Protein AF-S8F7Q8-F1 (afdb_monomer_lite)

Secondary structure (DSSP, 8-state):
--PPPPPHHHHHHHHHHHHHTT---STTSHHHHHHHHHHHHH-SS-----------

Radius of gyration: 12.49 Å; chains: 1; bounding box: 41×19×32 Å

Structure (mmCIF, N/CA/C/O backbone):
data_AF-S8F7Q8-F1
#
_entry.id   AF-S8F7Q8-F1
#
loop_
_atom_site.group_PDB
_atom_site.id
_atom_site.type_symbol
_atom_site.label_atom_id
_atom_site.label_alt_id
_atom_site.label_comp_id
_atom_site.label_asym_id
_atom_site.label_entity_id
_atom_site.label_seq_id
_atom_site.pdbx_PDB_ins_code
_atom_site.Cartn_x
_atom_site.Cartn_y
_atom_site.Cartn_z
_atom_site.occupancy
_atom_site.B_iso_or_equiv
_atom_site.auth_seq_id
_atom_site.auth_comp_id
_atom_site.auth_asym_id
_atom_site.auth_atom_id
_atom_site.pdbx_PDB_model_num
ATOM 1 N N . ALA A 1 1 ? 19.574 12.778 -3.511 1.00 42.12 1 ALA A N 1
ATOM 2 C CA . ALA A 1 1 ? 18.883 11.794 -2.654 1.00 42.12 1 ALA A CA 1
ATOM 3 C C . ALA A 1 1 ? 18.442 10.610 -3.509 1.00 42.12 1 ALA A C 1
ATOM 5 O O . ALA A 1 1 ? 17.498 10.739 -4.280 1.00 42.12 1 ALA A O 1
ATOM 6 N N . SER A 1 2 ? 19.137 9.476 -3.426 1.00 52.31 2 SER A N 1
ATOM 7 C CA . SER A 1 2 ? 18.683 8.204 -3.998 1.00 52.31 2 SER A CA 1
ATOM 8 C C . SER A 1 2 ? 17.568 7.644 -3.113 1.00 52.31 2 SER A C 1
ATOM 10 O O . SER A 1 2 ? 17.781 6.735 -2.320 1.00 52.31 2 SER A O 1
ATOM 12 N N . GLY A 1 3 ? 16.390 8.271 -3.167 1.00 60.38 3 GLY A N 1
ATOM 13 C CA . GLY A 1 3 ? 15.221 7.792 -2.438 1.00 60.38 3 GLY A CA 1
ATOM 14 C C . GLY A 1 3 ? 14.837 6.413 -2.959 1.00 60.38 3 GLY A C 1
ATOM 15 O O . GLY A 1 3 ? 14.598 6.264 -4.161 1.00 60.38 3 GLY A O 1
ATOM 16 N N . ASN A 1 4 ? 14.800 5.416 -2.071 1.00 72.00 4 ASN A N 1
ATOM 17 C CA . ASN A 1 4 ? 14.343 4.073 -2.403 1.00 72.00 4 ASN A CA 1
ATOM 18 C C . ASN A 1 4 ? 12.988 4.169 -3.107 1.00 72.00 4 ASN A C 1
ATOM 20 O O . ASN A 1 4 ? 12.001 4.655 -2.551 1.00 72.00 4 ASN A O 1
ATOM 24 N N . LYS A 1 5 ? 12.960 3.743 -4.371 1.00 81.00 5 LYS A N 1
ATOM 25 C CA . LYS A 1 5 ? 11.732 3.679 -5.154 1.00 81.00 5 LYS A CA 1
ATOM 26 C C . LYS A 1 5 ? 10.771 2.737 -4.442 1.00 81.00 5 LYS A C 1
ATOM 28 O O . LYS A 1 5 ? 11.144 1.630 -4.058 1.00 81.00 5 LYS A O 1
ATOM 33 N N . MET A 1 6 ? 9.532 3.187 -4.288 1.00 85.06 6 MET A N 1
ATOM 34 C CA . MET A 1 6 ? 8.458 2.374 -3.740 1.00 85.06 6 MET A CA 1
ATOM 35 C C . MET A 1 6 ? 8.354 1.064 -4.525 1.00 85.06 6 ME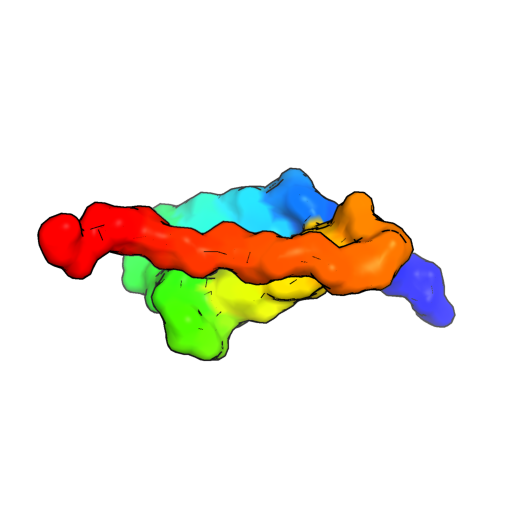T A C 1
ATOM 37 O O . MET A 1 6 ? 8.153 1.104 -5.737 1.00 85.06 6 MET A O 1
ATOM 41 N N . SER A 1 7 ? 8.534 -0.069 -3.850 1.00 87.25 7 SER A N 1
ATOM 42 C CA . SER A 1 7 ? 8.466 -1.412 -4.437 1.00 87.25 7 SER A CA 1
ATOM 43 C C . SER A 1 7 ? 7.122 -2.062 -4.113 1.00 87.25 7 SER A C 1
ATOM 45 O O . SER A 1 7 ? 6.489 -1.715 -3.114 1.00 87.25 7 SER A O 1
ATOM 47 N N . SER A 1 8 ? 6.701 -3.038 -4.922 1.00 86.44 8 SER A N 1
ATOM 48 C CA . SER A 1 8 ? 5.493 -3.837 -4.664 1.00 86.44 8 SER A CA 1
ATOM 49 C C . SER A 1 8 ? 5.516 -4.461 -3.263 1.00 86.44 8 SER A C 1
ATOM 51 O O . SER A 1 8 ? 4.544 -4.366 -2.516 1.00 86.44 8 SER A O 1
ATOM 53 N N . SER A 1 9 ? 6.673 -4.981 -2.837 1.00 89.69 9 SER A N 1
ATOM 54 C CA . SER A 1 9 ? 6.833 -5.569 -1.501 1.00 89.69 9 SER A CA 1
ATOM 55 C C . SER A 1 9 ? 6.662 -4.544 -0.375 1.00 89.69 9 SER A C 1
ATOM 57 O O . SER A 1 9 ? 6.188 -4.875 0.711 1.00 89.69 9 SER A O 1
ATOM 59 N N . ASP A 1 10 ? 7.036 -3.290 -0.624 1.00 88.88 10 ASP A N 1
ATOM 60 C CA . ASP A 1 10 ? 6.874 -2.204 0.339 1.00 88.88 10 ASP A CA 1
ATOM 61 C C . ASP A 1 10 ? 5.408 -1.781 0.452 1.00 88.88 10 ASP A C 1
ATOM 63 O O . ASP A 1 10 ? 4.855 -1.672 1.546 1.00 88.88 10 ASP A O 1
ATOM 67 N N . ALA A 1 11 ? 4.733 -1.664 -0.691 1.00 90.56 11 ALA A N 1
ATOM 68 C CA . ALA A 1 11 ? 3.315 -1.348 -0.741 1.00 90.56 11 ALA A CA 1
ATOM 69 C C . ALA A 1 11 ? 2.445 -2.440 -0.087 1.00 90.56 11 ALA A C 1
ATOM 71 O O . ALA A 1 11 ? 1.465 -2.109 0.584 1.00 90.56 11 ALA A O 1
ATOM 72 N N . SER A 1 12 ? 2.805 -3.720 -0.226 1.00 90.81 12 SER A N 1
ATOM 73 C CA . SER A 1 12 ? 2.123 -4.833 0.453 1.00 90.81 12 SER A CA 1
ATOM 74 C C . SER A 1 12 ? 2.315 -4.794 1.969 1.00 90.81 12 SER A C 1
ATOM 76 O O . SER A 1 12 ? 1.362 -5.018 2.715 1.00 90.81 12 SER A O 1
ATOM 78 N N . ARG A 1 13 ? 3.519 -4.447 2.446 1.00 93.44 13 ARG A N 1
ATOM 79 C CA . ARG A 1 13 ? 3.767 -4.258 3.884 1.00 93.44 13 ARG A CA 1
ATOM 80 C C . ARG A 1 13 ? 2.918 -3.122 4.447 1.00 93.44 13 ARG A C 1
ATOM 82 O O . ARG A 1 13 ? 2.258 -3.323 5.457 1.00 93.44 13 ARG A O 1
ATOM 89 N N . ILE A 1 14 ? 2.863 -1.979 3.763 1.00 91.56 14 ILE A N 1
ATOM 90 C CA . ILE A 1 14 ? 2.040 -0.832 4.180 1.00 91.56 14 ILE A CA 1
ATOM 91 C C . ILE A 1 14 ? 0.551 -1.175 4.196 1.00 91.56 14 ILE A C 1
ATOM 93 O O . ILE A 1 14 ? -0.162 -0.790 5.117 1.00 91.56 14 ILE A O 1
ATOM 97 N N . GLN A 1 15 ? 0.055 -1.887 3.185 1.00 91.94 15 GLN A N 1
ATOM 98 C CA . GLN A 1 15 ? -1.354 -2.268 3.155 1.00 91.94 15 GLN A CA 1
ATOM 99 C C . GLN A 1 15 ? -1.689 -3.240 4.296 1.00 91.94 15 GLN A C 1
ATOM 101 O O . GLN A 1 15 ? -2.696 -3.046 4.974 1.00 91.94 15 GLN A O 1
ATOM 106 N N . SER A 1 16 ? -0.819 -4.220 4.558 1.00 93.81 16 SER A N 1
ATOM 107 C CA . SER A 1 16 ? -0.977 -5.180 5.655 1.00 93.81 16 SER A CA 1
ATOM 108 C C . SER A 1 16 ? -0.969 -4.507 7.031 1.00 93.81 16 SER A C 1
ATOM 110 O O . SER A 1 16 ? -1.853 -4.769 7.845 1.00 93.81 16 SER A O 1
ATOM 112 N N . THR A 1 17 ? -0.032 -3.587 7.292 1.00 94.00 17 THR A N 1
ATOM 113 C CA . THR A 1 17 ? 0.042 -2.887 8.586 1.00 94.00 17 THR A CA 1
ATOM 114 C C . THR A 1 17 ? -1.172 -1.997 8.828 1.00 94.00 17 THR A C 1
ATOM 116 O O . THR A 1 17 ? -1.721 -2.003 9.928 1.00 94.00 17 THR A O 1
ATOM 119 N N . GLN A 1 18 ? -1.640 -1.283 7.803 1.00 93.88 18 GLN A N 1
ATOM 120 C CA . GLN A 1 18 ? -2.813 -0.419 7.929 1.00 93.88 18 GLN A CA 1
ATOM 121 C C . GLN A 1 18 ? -4.104 -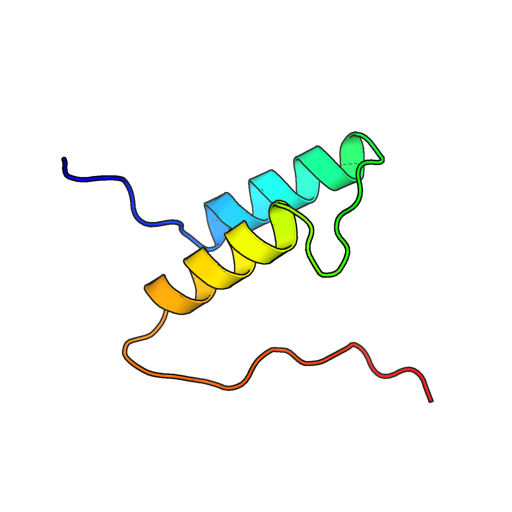1.230 8.089 1.00 93.88 18 GLN A C 1
ATOM 123 O O . GLN A 1 18 ? -4.915 -0.914 8.955 1.00 93.88 18 GLN A O 1
ATOM 128 N N . ALA A 1 19 ? -4.253 -2.338 7.355 1.00 91.88 19 ALA A N 1
ATOM 129 C CA . ALA A 1 19 ? -5.371 -3.260 7.549 1.00 91.88 19 ALA A CA 1
ATOM 130 C C . ALA A 1 19 ? -5.371 -3.879 8.958 1.00 91.88 19 ALA A C 1
ATOM 132 O O . ALA A 1 19 ? -6.415 -3.941 9.603 1.00 91.88 19 ALA A O 1
ATOM 133 N N . LYS A 1 20 ? -4.199 -4.281 9.470 1.00 94.69 20 LYS A N 1
ATOM 134 C CA . LYS A 1 20 ? -4.028 -4.814 10.834 1.00 94.69 20 LYS A CA 1
ATOM 135 C C . LYS A 1 20 ? -4.425 -3.794 11.904 1.00 94.69 20 LYS A C 1
ATOM 137 O O . LYS A 1 20 ? -4.984 -4.175 12.925 1.00 94.69 20 LYS A O 1
ATOM 142 N N . SER A 1 21 ? -4.143 -2.517 11.660 1.00 92.44 21 SER A N 1
ATOM 143 C CA . SER A 1 21 ? -4.508 -1.411 12.547 1.00 92.44 21 SER A CA 1
ATOM 144 C C . SER A 1 21 ? -5.982 -0.993 12.437 1.00 92.44 21 SER A C 1
ATOM 146 O O . SER A 1 21 ? -6.402 -0.105 13.175 1.00 92.44 21 SER A O 1
ATOM 148 N N . GLY A 1 22 ? -6.757 -1.570 11.510 1.00 91.19 22 GLY A N 1
ATOM 149 C CA . GLY A 1 22 ? -8.127 -1.134 11.220 1.00 91.19 22 GLY A CA 1
ATOM 150 C C . GLY A 1 22 ? -8.211 0.232 10.527 1.00 91.19 22 GLY A C 1
ATOM 151 O O . GLY A 1 22 ? -9.268 0.857 10.535 1.00 91.19 22 GLY A O 1
ATOM 152 N N . ALA A 1 23 ? -7.109 0.715 9.949 1.00 89.81 23 ALA A N 1
ATOM 153 C CA . ALA A 1 23 ? -7.060 1.985 9.237 1.00 89.81 23 ALA A CA 1
ATOM 154 C C . ALA A 1 23 ? -7.666 1.869 7.828 1.00 89.81 23 ALA A C 1
ATOM 156 O O . ALA A 1 23 ? -7.736 0.783 7.242 1.00 89.81 23 ALA A O 1
ATOM 157 N N . ASP A 1 24 ? -8.071 3.007 7.256 1.00 88.56 24 ASP A N 1
ATOM 158 C CA . ASP A 1 24 ? -8.607 3.034 5.898 1.00 88.56 24 ASP A CA 1
ATOM 159 C C . ASP A 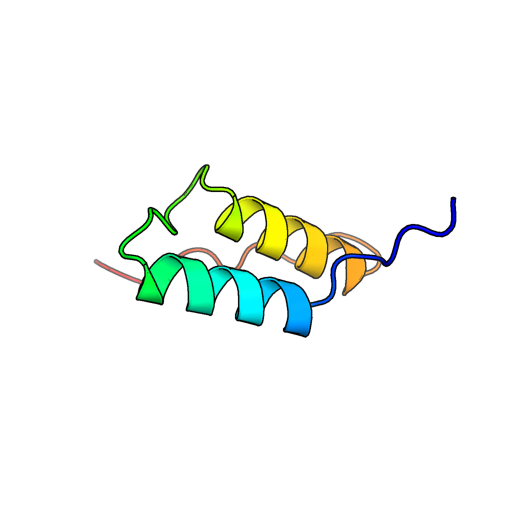1 24 ? -7.538 2.618 4.876 1.00 88.56 24 ASP A C 1
ATOM 161 O O . ASP A 1 24 ? -6.462 3.210 4.763 1.00 88.56 24 ASP A O 1
ATOM 165 N N . THR A 1 25 ? -7.866 1.581 4.113 1.00 89.94 25 THR A N 1
ATOM 166 C CA . THR A 1 25 ? -7.073 1.091 2.976 1.00 89.94 25 THR A CA 1
ATOM 167 C C . THR A 1 25 ? -7.781 1.361 1.647 1.00 89.94 25 THR A C 1
ATOM 169 O O . THR A 1 25 ? -7.332 0.914 0.589 1.00 89.94 25 THR A O 1
ATOM 172 N N . GLY A 1 26 ? -8.886 2.112 1.690 1.00 86.94 26 GLY A N 1
ATOM 173 C CA . GLY A 1 26 ? -9.709 2.468 0.551 1.00 86.94 26 GLY A CA 1
ATOM 174 C C . GLY A 1 26 ? -9.075 3.500 -0.380 1.00 86.94 26 GLY A C 1
ATOM 175 O O . GLY A 1 26 ? -7.899 3.866 -0.302 1.00 86.94 26 GLY A O 1
ATOM 176 N N . LYS A 1 27 ? -9.872 3.969 -1.340 1.00 87.31 27 LYS A N 1
ATOM 177 C CA . LYS A 1 27 ? -9.424 4.946 -2.339 1.00 87.31 27 LYS A CA 1
ATOM 178 C C . LYS A 1 27 ? -9.134 6.286 -1.665 1.00 87.31 27 LYS A C 1
ATOM 180 O O . LYS A 1 27 ? -9.956 6.781 -0.911 1.00 87.31 27 LYS A O 1
ATOM 185 N N . GLY A 1 28 ? -7.992 6.887 -1.992 1.00 87.75 28 GLY A N 1
ATOM 186 C CA . GLY A 1 28 ? -7.548 8.147 -1.382 1.00 87.75 28 GLY A CA 1
ATOM 187 C C . GLY A 1 28 ? -6.704 7.963 -0.118 1.00 87.75 28 GLY A C 1
ATOM 188 O O . GLY A 1 28 ? -6.047 8.909 0.303 1.00 87.75 28 GLY A O 1
ATOM 189 N N . SER A 1 29 ? -6.637 6.745 0.426 1.00 89.12 29 SER A N 1
ATOM 190 C CA . SER A 1 29 ? -5.773 6.415 1.558 1.00 89.12 29 SER A CA 1
ATOM 191 C C . SER A 1 29 ? -4.286 6.369 1.183 1.00 89.12 29 SER A C 1
ATOM 193 O O . SER A 1 29 ? -3.894 6.204 0.018 1.00 89.12 29 SER A O 1
ATOM 195 N N . PHE A 1 30 ? -3.426 6.463 2.197 1.00 90.50 30 PHE A N 1
ATOM 196 C CA . PHE A 1 30 ? -1.982 6.319 2.030 1.00 90.50 30 PHE A CA 1
ATOM 197 C C . PHE A 1 30 ? -1.568 4.962 1.415 1.00 90.50 30 PHE A C 1
ATOM 199 O O . PHE A 1 30 ? -0.794 4.987 0.452 1.00 90.50 30 PHE A O 1
ATOM 206 N N . PRO A 1 31 ? -2.103 3.798 1.848 1.00 91.00 31 PRO A N 1
ATOM 207 C CA . PRO A 1 31 ? -1.887 2.513 1.173 1.00 91.00 31 PRO A CA 1
ATOM 208 C C . PRO A 1 31 ? -2.187 2.543 -0.325 1.00 91.00 31 PRO A C 1
ATOM 210 O O . PRO A 1 31 ? -1.397 2.037 -1.122 1.00 91.00 31 PRO A O 1
ATOM 213 N N . ALA A 1 32 ? -3.281 3.191 -0.737 1.00 90.06 32 ALA A N 1
ATOM 214 C CA . ALA A 1 32 ? -3.624 3.318 -2.151 1.00 90.06 32 ALA A CA 1
ATOM 215 C C . ALA A 1 32 ? -2.587 4.152 -2.928 1.00 90.06 32 ALA A C 1
ATOM 217 O O . ALA A 1 32 ? -2.272 3.853 -4.085 1.00 90.06 32 ALA A O 1
ATOM 218 N N . ARG A 1 33 ? -1.998 5.175 -2.294 1.00 90.50 33 ARG A N 1
ATOM 219 C CA . ARG A 1 33 ? -0.915 5.974 -2.885 1.00 90.50 33 ARG A CA 1
ATOM 220 C C . ARG A 1 33 ? 0.408 5.208 -2.946 1.00 90.50 33 ARG A C 1
ATOM 222 O O . ARG A 1 33 ? 1.108 5.316 -3.950 1.00 90.50 33 ARG A O 1
ATOM 229 N N . ALA A 1 34 ? 0.715 4.407 -1.929 1.00 90.44 34 ALA A N 1
ATOM 230 C CA . ALA A 1 34 ? 1.864 3.504 -1.909 1.00 90.44 34 ALA A CA 1
ATOM 231 C C . ALA A 1 34 ? 1.793 2.471 -3.045 1.00 90.44 34 ALA A C 1
ATOM 233 O O . ALA A 1 34 ? 2.747 2.328 -3.807 1.00 90.44 34 ALA A O 1
ATOM 234 N N . GLN A 1 35 ? 0.638 1.824 -3.218 1.00 89.62 35 GLN A N 1
ATOM 235 C CA . GLN A 1 35 ? 0.373 0.887 -4.315 1.00 89.62 35 GLN A CA 1
ATOM 236 C C . GLN A 1 35 ? 0.505 1.565 -5.686 1.00 89.62 35 GLN A C 1
ATOM 238 O O . GLN A 1 35 ? 1.153 1.037 -6.585 1.00 89.62 35 GLN A O 1
ATOM 243 N N . SER A 1 36 ? -0.021 2.786 -5.834 1.00 88.19 36 SER A N 1
ATOM 244 C CA . SER A 1 36 ? 0.148 3.5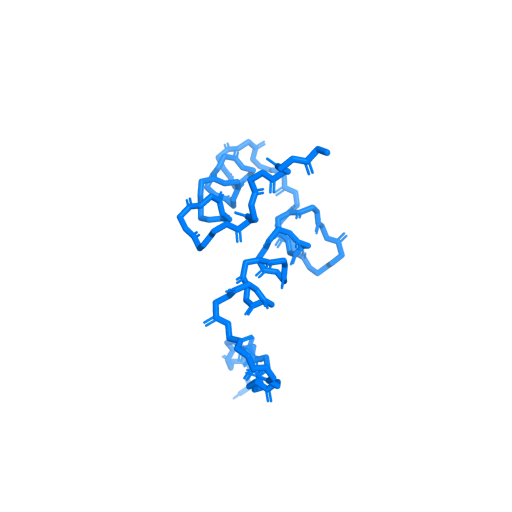90 -7.054 1.00 88.19 36 SER A CA 1
ATOM 245 C C . SER A 1 36 ? 1.619 3.925 -7.338 1.00 88.19 36 SER A C 1
ATOM 247 O O . SER A 1 36 ? 2.069 3.838 -8.479 1.00 88.19 36 SER A O 1
ATOM 249 N N . GLY A 1 37 ? 2.393 4.270 -6.305 1.00 86.94 37 GLY A N 1
ATOM 250 C CA . GLY A 1 37 ? 3.831 4.515 -6.419 1.00 86.94 37 GLY A CA 1
ATOM 251 C C . GLY A 1 37 ? 4.610 3.263 -6.820 1.00 86.94 37 GLY A C 1
ATOM 252 O O . GLY A 1 37 ? 5.467 3.337 -7.694 1.00 86.94 37 GLY A O 1
ATOM 253 N N . ALA A 1 38 ? 4.277 2.114 -6.234 1.00 86.75 38 ALA A N 1
ATOM 254 C CA . ALA A 1 38 ? 4.874 0.834 -6.595 1.00 86.75 38 ALA A CA 1
ATOM 255 C C . ALA A 1 38 ? 4.554 0.432 -8.038 1.00 86.75 38 ALA A C 1
ATOM 257 O O . ALA A 1 38 ? 5.465 0.085 -8.784 1.00 86.75 38 ALA A O 1
ATOM 258 N N . ALA A 1 39 ? 3.295 0.562 -8.464 1.00 83.62 39 ALA A N 1
ATOM 259 C CA . ALA A 1 39 ? 2.882 0.279 -9.838 1.00 83.62 39 ALA A CA 1
ATOM 260 C C . ALA A 1 39 ? 3.620 1.163 -10.859 1.00 83.62 39 ALA A C 1
ATOM 262 O O . ALA A 1 39 ? 4.070 0.680 -11.892 1.00 83.62 39 ALA A O 1
ATOM 263 N N . LYS A 1 40 ? 3.823 2.447 -10.540 1.00 83.81 40 LYS A N 1
ATOM 264 C CA . LYS A 1 40 ? 4.596 3.381 -11.375 1.00 83.81 40 LYS A CA 1
ATOM 265 C C . LYS A 1 40 ? 6.080 3.039 -11.479 1.00 83.81 40 LYS A C 1
ATOM 267 O O . LYS A 1 40 ? 6.714 3.406 -12.460 1.00 83.81 40 LYS A O 1
ATOM 272 N N . ASN A 1 41 ? 6.637 2.386 -10.466 1.00 79.31 41 ASN A N 1
ATOM 273 C CA . ASN A 1 41 ? 8.048 2.007 -10.444 1.00 79.31 41 ASN A CA 1
ATOM 274 C C . ASN A 1 41 ? 8.278 0.603 -11.021 1.00 79.31 41 ASN A C 1
ATOM 276 O O . ASN A 1 41 ? 9.388 0.301 -11.443 1.00 79.31 41 ASN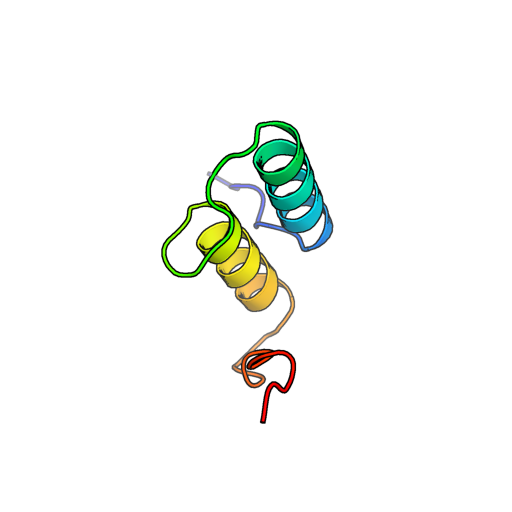 A O 1
ATOM 280 N N . ALA A 1 42 ? 7.240 -0.237 -11.046 1.00 70.50 42 ALA A N 1
ATOM 281 C CA . ALA A 1 42 ? 7.268 -1.577 -11.621 1.00 70.50 42 ALA A CA 1
ATOM 282 C C . ALA A 1 42 ? 7.119 -1.588 -13.155 1.00 70.50 42 ALA A C 1
ATOM 284 O O . ALA A 1 42 ? 7.309 -2.635 -13.769 1.00 70.50 42 ALA A O 1
ATOM 285 N N . THR A 1 43 ? 6.784 -0.459 -13.792 1.00 57.72 43 THR A N 1
ATOM 286 C CA . THR A 1 43 ? 6.554 -0.399 -15.245 1.00 57.72 43 THR A CA 1
ATOM 287 C C . THR A 1 43 ? 7.140 0.872 -15.874 1.00 57.72 43 THR A C 1
ATOM 289 O O . THR A 1 43 ? 6.807 1.972 -15.430 1.00 57.72 43 THR A O 1
ATOM 292 N N . PRO A 1 44 ? 7.940 0.784 -16.955 1.00 51.78 44 PRO A N 1
ATOM 293 C CA . PRO A 1 44 ? 8.073 1.897 -17.887 1.00 51.78 44 PRO A CA 1
ATOM 294 C C . PRO A 1 44 ? 6.765 2.033 -18.702 1.00 51.78 44 PRO A C 1
ATOM 296 O O . PRO A 1 44 ? 6.493 1.207 -19.564 1.00 51.78 44 PRO A O 1
ATOM 299 N N . ALA A 1 45 ? 5.969 3.080 -18.433 1.00 49.22 45 ALA A N 1
ATOM 300 C CA . ALA A 1 45 ? 4.730 3.484 -19.143 1.00 49.22 45 ALA A CA 1
ATOM 301 C C . ALA A 1 45 ? 3.436 2.650 -18.865 1.00 49.22 45 ALA A C 1
ATOM 303 O O . ALA A 1 45 ? 3.498 1.552 -18.331 1.00 49.22 45 ALA A O 1
ATOM 304 N N . PRO A 1 46 ? 2.223 3.209 -19.082 1.00 50.34 46 PRO A N 1
ATOM 305 C CA . PRO A 1 46 ? 1.049 2.951 -18.243 1.00 50.34 46 PRO A CA 1
ATOM 306 C C . PRO A 1 46 ? 0.271 1.683 -18.635 1.00 50.34 46 PRO A C 1
ATOM 308 O O . PRO A 1 46 ? -0.461 1.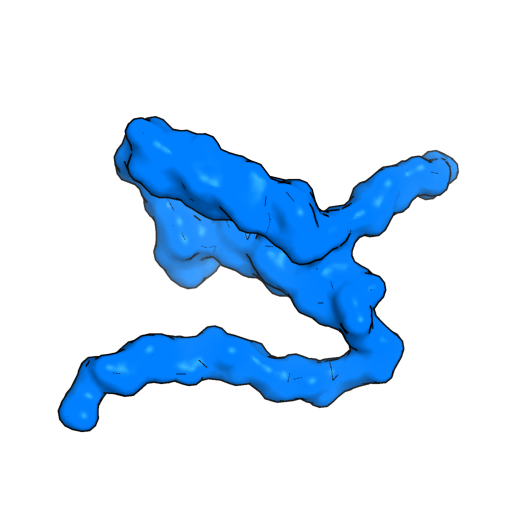671 -19.619 1.00 50.34 46 PRO A O 1
ATOM 311 N N . GLY A 1 47 ? 0.358 0.638 -17.809 1.00 43.97 47 GLY A N 1
ATOM 312 C CA . GLY A 1 47 ? -0.592 -0.482 -17.805 1.00 43.97 47 GLY A CA 1
ATOM 313 C C . GLY A 1 47 ? -1.825 -0.156 -16.948 1.00 43.97 47 GLY A C 1
ATOM 314 O O . GLY A 1 47 ? -1.694 0.547 -15.939 1.00 43.97 47 GLY A O 1
ATOM 315 N N . PRO A 1 48 ? -3.036 -0.599 -17.335 1.00 45.94 48 PRO A N 1
ATOM 316 C CA . PRO A 1 48 ? -4.274 -0.130 -16.738 1.00 45.94 48 PRO A CA 1
ATOM 317 C C . PRO A 1 48 ? -4.351 -0.565 -15.279 1.00 45.94 48 PRO A C 1
ATOM 319 O O . PRO A 1 48 ? -3.979 -1.678 -14.909 1.00 45.94 48 PRO A O 1
ATOM 322 N N . LYS A 1 49 ? -4.864 0.350 -14.454 1.00 47.31 49 LYS A N 1
ATOM 323 C CA . LYS A 1 49 ? -5.277 0.088 -13.078 1.00 47.31 49 LYS A CA 1
ATOM 324 C C . LYS A 1 49 ? -5.943 -1.283 -13.007 1.00 47.31 49 LYS A C 1
ATOM 326 O O . LYS A 1 49 ? -6.887 -1.528 -13.759 1.00 47.31 49 LYS A O 1
ATOM 331 N N . ALA A 1 50 ? -5.516 -2.097 -12.043 1.00 47.72 50 ALA A N 1
ATOM 332 C CA . ALA A 1 50 ? -6.347 -3.127 -11.441 1.00 47.72 50 ALA A CA 1
ATOM 333 C C . ALA A 1 50 ? -7.608 -2.440 -10.886 1.00 47.72 50 ALA A C 1
ATOM 335 O O . ALA A 1 50 ? -7.714 -2.061 -9.719 1.00 47.72 50 ALA A O 1
ATOM 336 N N . SER A 1 51 ? -8.537 -2.159 -11.792 1.00 45.91 51 SER A N 1
ATOM 337 C CA . SER A 1 51 ? -9.883 -1.753 -11.491 1.00 45.91 51 SER A CA 1
ATOM 338 C C . SER A 1 51 ? -10.548 -2.976 -10.906 1.00 45.91 51 SER A C 1
ATOM 340 O O . SER A 1 51 ? -10.818 -3.938 -11.609 1.00 45.91 51 SER A O 1
ATOM 342 N N . LYS A 1 52 ? -10.825 -2.854 -9.610 1.00 42.69 52 LYS A N 1
ATOM 343 C CA . LYS A 1 52 ? -12.122 -3.185 -9.033 1.00 42.69 52 LYS A CA 1
ATOM 344 C C . LYS A 1 52 ? -12.496 -4.657 -9.199 1.00 42.69 52 LYS A C 1
ATOM 346 O O . LYS A 1 52 ? -13.054 -5.052 -10.214 1.00 42.69 52 LYS A O 1
ATOM 351 N N . GLY A 1 53 ? -12.297 -5.405 -8.110 1.00 41.59 53 GLY A N 1
ATOM 352 C CA . GLY A 1 53 ? -13.109 -6.578 -7.825 1.00 41.59 53 GLY A CA 1
ATOM 353 C C . GLY A 1 53 ? -14.560 -6.290 -8.201 1.00 41.59 53 GLY A C 1
ATOM 354 O O . GLY A 1 53 ? -15.169 -5.322 -7.730 1.00 41.59 53 GLY A O 1
ATOM 355 N N . SER A 1 54 ? -15.032 -7.085 -9.148 1.00 43.94 54 SER A N 1
ATOM 356 C CA . SER A 1 54 ? -16.383 -7.110 -9.659 1.00 43.94 54 SER A CA 1
ATOM 357 C C . SER A 1 54 ? -17.354 -7.265 -8.494 1.00 43.94 54 SER A C 1
ATOM 359 O O . SER A 1 54 ? -17.318 -8.251 -7.764 1.00 43.94 54 SER A O 1
ATOM 361 N N . LYS A 1 55 ? -18.219 -6.270 -8.314 1.00 39.12 55 LYS A N 1
ATOM 362 C CA . LYS A 1 55 ? -19.509 -6.451 -7.655 1.00 39.12 55 LYS A CA 1
ATOM 363 C C . LYS A 1 55 ? -20.557 -5.773 -8.527 1.00 39.12 55 LYS A C 1
ATOM 365 O O . LYS A 1 55 ? -20.737 -4.559 -8.431 1.00 39.12 55 LYS A O 1
ATOM 370 N N . ALA A 1 56 ? -21.147 -6.573 -9.402 1.00 36.81 56 ALA A N 1
ATOM 371 C CA . ALA A 1 56 ? -22.512 -6.508 -9.907 1.00 36.81 56 ALA A CA 1
ATOM 372 C C . ALA A 1 56 ? -22.789 -7.874 -10.539 1.00 36.81 56 ALA A C 1
ATOM 374 O O . ALA A 1 56 ? -21.917 -8.314 -11.323 1.00 36.81 56 ALA A O 1
#

Sequence (56 aa):
ASGNKMSSSDASRIQSTQAKSGADTGKGSFPARAQSGAAKNATPAPGPKASKGSKA

Foldseek 3Di:
DPPPQLAPVNLVVVLVVCVVVVHDCDPPDPSNVSNVSNQPVVDDDDDDPPPDDDDD

pLDDT: mean 75.72, std 19.73, range [36.81, 94.69]

Organism: Fomitopsis schrenkii (NCBI:txid2126942)